Protein AF-A0A7C5I7Z9-F1 (afdb_monomer_lite)

Radius of gyration: 25.12 Å; chains: 1; bounding box: 25×46×86 Å

Secondary structure (DSSP, 8-state):
-----------------TT------SHHHHHTT-HHHHHHHHTSTGGGTTT-HHHHHHHHHHHHHH-TTHHHHHHHHHSHHHHHHT-

Structure (mmCIF, N/CA/C/O backbone):
data_AF-A0A7C5I7Z9-F1
#
_entry.id   AF-A0A7C5I7Z9-F1
#
loop_
_atom_site.group_PDB
_atom_site.id
_atom_site.type_symbol
_atom_site.label_atom_id
_atom_site.label_alt_id
_atom_site.label_comp_id
_atom_site.label_asym_id
_atom_site.label_entity_id
_atom_site.label_seq_id
_atom_site.pdbx_PDB_ins_code
_atom_site.Cartn_x
_atom_site.Cartn_y
_atom_site.Cartn_z
_atom_site.occupancy
_atom_site.B_iso_or_equiv
_atom_site.auth_seq_id
_atom_site.auth_comp_id
_atom_site.auth_asym_id
_atom_site.auth_atom_id
_atom_site.pdbx_PDB_model_num
ATOM 1 N N . MET A 1 1 ? 4.136 34.417 66.985 1.00 48.12 1 MET A N 1
ATOM 2 C CA . MET A 1 1 ? 5.195 34.034 66.024 1.00 48.12 1 MET A CA 1
ATOM 3 C C . MET A 1 1 ? 4.726 32.850 65.182 1.00 48.12 1 MET A C 1
ATOM 5 O O . MET A 1 1 ? 4.855 31.716 65.623 1.00 48.12 1 MET A O 1
ATOM 9 N N . ARG A 1 2 ? 4.134 33.111 64.010 1.00 51.78 2 ARG A N 1
ATOM 10 C CA . ARG A 1 2 ? 4.066 32.189 62.858 1.00 51.78 2 ARG A CA 1
ATOM 11 C C . ARG A 1 2 ? 3.414 32.935 61.696 1.00 51.78 2 ARG A C 1
ATOM 13 O O . ARG A 1 2 ? 2.198 32.983 61.580 1.00 51.78 2 ARG A O 1
ATOM 20 N N . PHE A 1 3 ? 4.249 33.588 60.895 1.00 50.75 3 PHE A N 1
ATOM 21 C CA . PHE A 1 3 ? 3.854 34.071 59.579 1.00 50.75 3 PHE A CA 1
ATOM 22 C C . PHE A 1 3 ? 3.893 32.862 58.636 1.00 50.75 3 PHE A C 1
ATOM 24 O O . PHE A 1 3 ? 4.954 32.285 58.416 1.00 50.75 3 PHE A O 1
ATOM 31 N N . MET A 1 4 ? 2.723 32.430 58.167 1.00 53.41 4 MET A N 1
ATOM 32 C CA . MET A 1 4 ? 2.575 31.394 57.142 1.00 53.41 4 MET A CA 1
ATOM 33 C C . MET A 1 4 ? 2.850 32.046 55.779 1.00 53.41 4 MET A C 1
ATOM 35 O O . MET A 1 4 ? 2.163 33.021 55.461 1.00 53.41 4 MET A O 1
ATOM 39 N N . PRO A 1 5 ? 3.825 31.588 54.974 1.00 55.75 5 PRO A N 1
ATOM 40 C CA . PRO A 1 5 ? 4.042 32.178 53.665 1.00 55.75 5 PRO A CA 1
ATOM 41 C C . PRO A 1 5 ? 2.899 31.756 52.737 1.00 55.75 5 PRO A C 1
ATOM 43 O O . PRO A 1 5 ? 2.565 30.576 52.618 1.00 55.75 5 PRO A O 1
ATOM 46 N N . LEU A 1 6 ? 2.288 32.750 52.099 1.00 56.44 6 LEU A N 1
ATOM 47 C CA . LEU A 1 6 ? 1.329 32.574 51.021 1.00 56.44 6 LEU A CA 1
ATOM 48 C C . LEU A 1 6 ? 2.081 31.986 49.818 1.00 56.44 6 LEU A C 1
ATOM 50 O O . LEU A 1 6 ? 2.740 32.709 49.074 1.00 56.44 6 LEU A O 1
ATOM 54 N N . MET A 1 7 ? 2.017 30.667 49.650 1.00 56.94 7 MET A N 1
ATOM 55 C CA . MET A 1 7 ? 2.469 30.003 48.430 1.00 56.94 7 MET A CA 1
ATOM 56 C C . MET A 1 7 ? 1.476 30.355 47.321 1.00 56.94 7 MET A C 1
ATOM 58 O O . MET A 1 7 ? 0.421 29.737 47.195 1.00 56.94 7 MET A O 1
ATOM 62 N N . ILE A 1 8 ? 1.798 31.390 46.545 1.00 62.31 8 ILE A N 1
ATOM 63 C CA . ILE A 1 8 ? 1.142 31.684 45.272 1.00 62.31 8 ILE A CA 1
ATOM 64 C C . ILE A 1 8 ? 1.455 30.499 44.354 1.00 62.31 8 ILE A C 1
ATOM 66 O O . ILE A 1 8 ? 2.554 30.378 43.814 1.00 62.31 8 ILE A O 1
ATOM 70 N N . GLY A 1 9 ? 0.506 29.569 44.265 1.00 56.34 9 GLY A N 1
ATOM 71 C CA . GLY A 1 9 ? 0.579 28.420 43.378 1.00 56.34 9 GLY A CA 1
ATOM 72 C C . GLY A 1 9 ? 0.547 28.892 41.933 1.00 56.34 9 GLY A C 1
ATOM 73 O O . GLY A 1 9 ? -0.493 29.321 41.441 1.00 56.34 9 GLY A O 1
ATOM 74 N N . LEU A 1 10 ? 1.691 28.811 41.259 1.00 60.34 10 LEU A N 1
ATOM 75 C CA . LEU A 1 10 ? 1.783 28.918 39.811 1.00 60.34 10 LEU A CA 1
ATOM 76 C C . LEU A 1 10 ? 1.091 27.687 39.212 1.00 60.34 10 LEU A C 1
ATOM 78 O O . LEU A 1 10 ? 1.696 26.625 39.073 1.00 60.34 10 LEU A O 1
ATOM 82 N N . THR A 1 11 ? -0.195 27.805 38.891 1.00 61.69 11 THR A N 1
ATOM 83 C CA . THR A 1 11 ? -0.875 26.825 38.047 1.00 61.69 11 THR A CA 1
ATOM 84 C C . THR A 1 11 ? -0.326 26.977 36.636 1.00 61.69 11 THR A C 1
ATOM 86 O O . THR A 1 11 ? -0.734 27.844 35.866 1.00 61.69 11 THR A O 1
ATOM 89 N N . LEU A 1 12 ? 0.648 26.136 36.299 1.00 59.28 12 LEU A N 1
ATOM 90 C CA . LEU A 1 12 ? 1.072 25.955 34.922 1.00 59.28 12 LEU A CA 1
ATOM 91 C C . LEU A 1 12 ? -0.113 25.335 34.171 1.00 59.28 12 LEU A C 1
ATOM 93 O O . LEU A 1 12 ? -0.363 24.134 34.265 1.00 59.28 12 LEU A O 1
ATOM 97 N N . ALA A 1 13 ? -0.886 26.164 33.472 1.00 62.25 13 ALA A N 1
ATOM 98 C CA . ALA A 1 13 ? -1.828 25.682 32.479 1.00 62.25 13 ALA A CA 1
ATOM 99 C C . ALA A 1 13 ? -1.001 24.982 31.396 1.00 62.25 13 ALA A C 1
ATOM 101 O O . ALA A 1 13 ? -0.371 25.636 30.566 1.00 62.25 13 ALA A O 1
ATOM 102 N N . ALA A 1 14 ? -0.942 23.651 31.449 1.00 61.41 14 ALA A N 1
ATOM 103 C CA . ALA A 1 14 ? -0.392 22.861 30.366 1.00 61.41 14 ALA A CA 1
ATOM 104 C C . ALA A 1 14 ? -1.249 23.146 29.130 1.00 61.41 14 ALA A C 1
ATOM 106 O O . ALA A 1 14 ? -2.401 22.717 29.042 1.00 61.41 14 ALA A O 1
ATOM 107 N N . ALA A 1 15 ? -0.707 23.929 28.200 1.00 60.62 15 ALA A N 1
ATOM 108 C CA . ALA A 1 15 ? -1.286 24.081 26.883 1.00 60.62 15 ALA A CA 1
ATOM 109 C C . ALA A 1 15 ? -1.222 22.707 26.205 1.00 60.62 15 ALA A C 1
ATOM 111 O O . ALA A 1 15 ? -0.171 22.308 25.704 1.00 60.62 15 ALA A O 1
ATOM 112 N N . VAL A 1 16 ? -2.335 21.967 26.225 1.00 58.53 16 VAL A N 1
ATOM 113 C CA . VAL A 1 16 ? -2.521 20.799 25.360 1.00 58.53 16 VAL A CA 1
ATOM 114 C C . VAL A 1 16 ? -2.508 21.332 23.935 1.00 58.53 16 VAL A C 1
ATOM 116 O O . VAL A 1 16 ? -3.489 21.874 23.426 1.00 58.53 16 VAL A O 1
ATOM 119 N N . SER A 1 17 ? -1.334 21.265 23.324 1.00 61.97 17 SER A N 1
ATOM 120 C CA . SER A 1 17 ? -1.140 21.610 21.929 1.00 61.97 17 SER A CA 1
ATOM 121 C C . SER A 1 17 ? -1.761 20.479 21.119 1.00 61.97 17 SER A C 1
ATOM 123 O O . SER A 1 17 ? -1.370 19.328 21.276 1.00 61.97 17 SER A O 1
ATOM 125 N N . GLY A 1 18 ? -2.724 20.775 20.244 1.00 55.91 18 GLY A N 1
ATOM 126 C CA . GLY A 1 18 ? -3.368 19.788 19.362 1.00 55.91 18 GLY A CA 1
ATOM 127 C C . GLY A 1 18 ? -2.450 19.210 18.271 1.00 55.91 18 GLY A C 1
ATOM 128 O O . GLY A 1 18 ? -2.922 18.931 17.175 1.00 55.91 18 GLY A O 1
ATOM 129 N N . ARG A 1 19 ? -1.141 19.103 18.533 1.00 53.62 19 ARG A N 1
ATOM 130 C CA . ARG A 1 19 ? -0.091 18.689 17.589 1.00 53.62 19 ARG A CA 1
ATOM 131 C C . ARG A 1 19 ? 0.456 17.282 17.864 1.00 53.62 19 ARG A C 1
ATOM 133 O O . ARG A 1 19 ? 1.234 16.800 17.055 1.00 53.62 19 ARG A O 1
ATOM 140 N N . ASP A 1 20 ? 0.002 16.618 18.927 1.00 53.66 20 ASP A N 1
ATOM 141 C CA 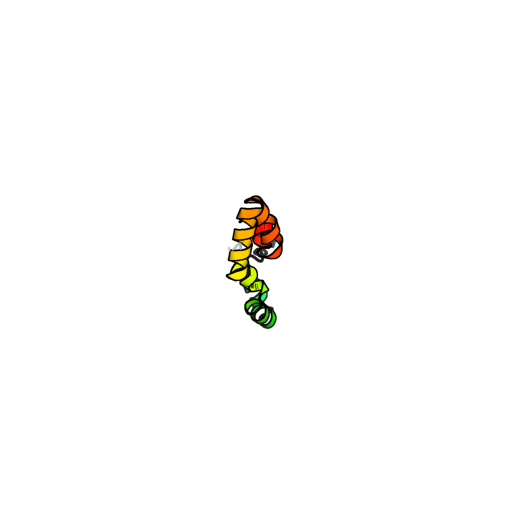. ASP A 1 20 ? 0.492 15.290 19.335 1.00 53.66 20 ASP A CA 1
ATOM 142 C C . ASP A 1 20 ? -0.448 14.150 18.908 1.00 53.66 20 ASP A C 1
ATOM 144 O O . ASP A 1 20 ? -0.524 13.104 19.555 1.00 53.66 20 ASP A O 1
ATOM 148 N N . LEU A 1 21 ? -1.217 14.337 17.829 1.00 55.06 21 LEU A N 1
ATOM 149 C CA . LEU A 1 21 ? -1.800 13.177 17.166 1.00 55.06 21 LEU A CA 1
ATOM 150 C C . LEU A 1 21 ? -0.648 12.491 16.444 1.00 55.06 21 LEU A C 1
ATOM 152 O O . LEU A 1 21 ? -0.218 12.969 15.395 1.00 55.06 21 LEU A O 1
ATOM 156 N N . GLU A 1 22 ? -0.143 11.407 17.043 1.00 55.19 22 GLU A N 1
ATOM 157 C CA . GLU A 1 22 ? 0.696 10.428 16.356 1.00 55.19 22 GLU 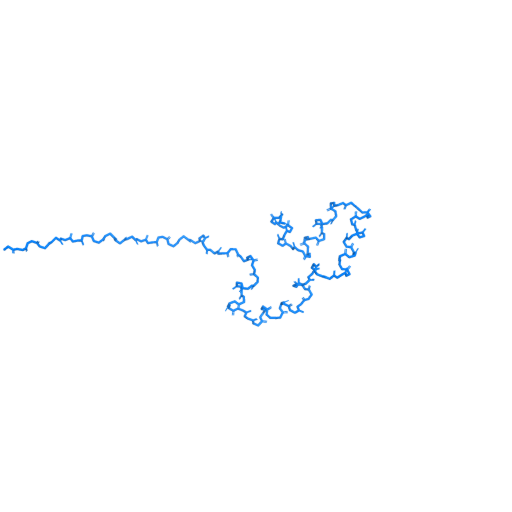A CA 1
ATOM 158 C C . GLU A 1 22 ? 0.134 10.291 14.935 1.00 55.19 22 GLU A C 1
ATOM 160 O O . GLU A 1 22 ? -1.072 10.018 14.802 1.00 55.19 22 GLU A O 1
ATOM 165 N N . PRO A 1 23 ? 0.932 10.539 13.879 1.00 59.84 23 PRO A N 1
ATOM 166 C CA . PRO A 1 23 ? 0.495 10.233 12.531 1.00 59.84 23 PRO A CA 1
ATOM 167 C C . PRO A 1 23 ? -0.101 8.829 12.566 1.00 59.84 23 PRO A C 1
ATOM 169 O O . PRO A 1 23 ? 0.405 7.973 13.296 1.00 59.84 23 PRO A O 1
ATOM 172 N N . ALA A 1 24 ? -1.180 8.574 11.827 1.00 59.81 24 ALA A N 1
ATOM 173 C CA . ALA A 1 24 ? -1.656 7.209 11.631 1.00 59.81 24 ALA A CA 1
ATOM 174 C C . ALA A 1 24 ? -0.617 6.453 10.778 1.00 59.81 24 ALA A C 1
ATOM 176 O O . ALA A 1 24 ? -0.866 6.101 9.632 1.00 59.81 24 ALA A O 1
ATOM 177 N N . SER A 1 25 ? 0.580 6.267 11.333 1.00 70.19 25 SER A N 1
ATOM 178 C CA . SER A 1 25 ? 1.732 5.576 10.775 1.00 70.19 25 SER A CA 1
ATOM 179 C C . SER A 1 25 ? 1.448 4.086 10.665 1.00 70.19 25 SER A C 1
ATOM 181 O O . SER A 1 25 ? 2.158 3.367 9.970 1.00 70.19 25 SER A O 1
ATOM 183 N N . SER A 1 26 ? 0.386 3.618 11.327 1.00 86.75 26 SER A N 1
ATOM 184 C CA . SER A 1 26 ? -0.082 2.252 11.238 1.00 86.75 26 SER A CA 1
ATOM 185 C C . SER A 1 26 ? -1.592 2.135 11.457 1.00 86.75 26 SER A C 1
ATOM 187 O O . SER A 1 26 ? -2.225 2.920 12.176 1.00 86.75 26 SER A O 1
ATOM 189 N N . ALA A 1 27 ? -2.186 1.106 10.852 1.00 91.94 27 ALA A N 1
ATOM 190 C CA . ALA A 1 27 ? -3.597 0.783 11.040 1.00 91.94 27 ALA A CA 1
ATOM 191 C C . ALA A 1 27 ? -3.898 0.333 12.488 1.00 91.94 27 ALA A C 1
ATOM 193 O O . ALA A 1 27 ? -5.044 0.405 12.943 1.00 91.94 27 ALA A O 1
ATOM 194 N N . GLU A 1 28 ? -2.879 -0.089 13.244 1.00 92.50 28 GLU A N 1
ATOM 195 C CA . GLU A 1 28 ? -2.958 -0.473 14.655 1.00 92.50 28 GLU A CA 1
ATOM 196 C C . GLU A 1 28 ? -3.462 0.671 15.536 1.00 92.50 28 GLU A C 1
ATOM 198 O O . GLU A 1 28 ? -4.231 0.420 16.469 1.00 92.50 28 GLU A O 1
ATOM 203 N N . PHE A 1 29 ? -3.099 1.922 15.223 1.00 91.25 29 PHE A N 1
ATOM 204 C CA . PHE A 1 29 ? -3.625 3.097 15.922 1.00 91.25 29 PHE A CA 1
ATOM 205 C C . PHE A 1 29 ? -5.159 3.104 15.890 1.00 91.25 29 PHE A C 1
ATOM 207 O O . PHE A 1 29 ? -5.814 3.226 16.928 1.00 91.25 29 PHE A O 1
ATOM 214 N N . CYS A 1 30 ? -5.731 2.891 14.703 1.00 91.44 30 CYS A N 1
ATOM 215 C CA . CYS A 1 30 ? -7.172 2.834 14.474 1.00 91.44 30 CYS A CA 1
ATOM 216 C C . CYS A 1 30 ? -7.796 1.606 15.150 1.00 91.44 30 CYS A C 1
ATOM 218 O O . CYS A 1 30 ? -8.890 1.682 15.710 1.00 91.44 30 CYS A O 1
ATOM 220 N N . GLY A 1 31 ? -7.080 0.479 15.149 1.00 93.88 31 GLY A N 1
ATOM 221 C CA . GLY A 1 31 ? -7.503 -0.773 15.771 1.00 93.88 31 GLY A CA 1
ATOM 222 C C . GLY A 1 31 ? -7.716 -0.708 17.278 1.00 93.88 31 GLY A C 1
ATOM 223 O O . GLY A 1 31 ? -8.477 -1.520 17.803 1.00 93.88 31 GLY A O 1
ATOM 224 N N . ARG A 1 32 ? -7.129 0.273 17.977 1.00 92.56 32 ARG A N 1
ATOM 225 C CA . ARG A 1 32 ? -7.398 0.480 19.410 1.00 92.56 32 ARG A CA 1
ATOM 226 C C . ARG A 1 32 ? -8.888 0.7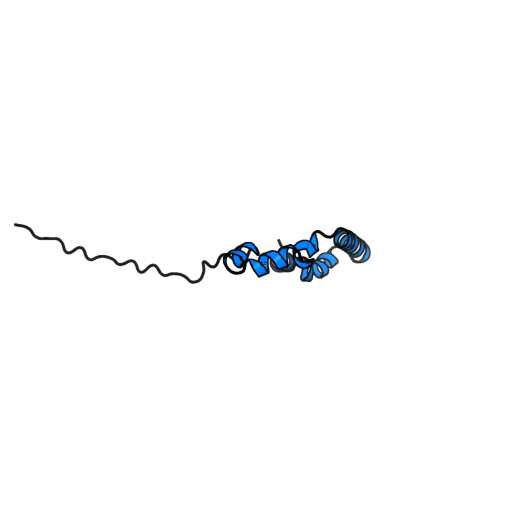03 19.687 1.00 92.56 32 ARG A C 1
ATOM 228 O O . ARG A 1 32 ? -9.409 0.173 20.667 1.00 92.56 32 ARG A O 1
ATOM 235 N N . CYS A 1 33 ? -9.579 1.406 18.786 1.00 95.38 33 CYS A N 1
ATOM 236 C CA . CYS A 1 33 ? -11.019 1.668 18.874 1.00 95.38 33 CYS A CA 1
ATOM 237 C C . CYS A 1 33 ? -11.837 0.838 17.865 1.00 95.38 33 CYS A C 1
ATOM 239 O O . CYS A 1 33 ? -12.924 0.364 18.190 1.00 95.38 33 CYS A O 1
ATOM 241 N N . HIS A 1 34 ? -11.313 0.599 16.660 1.00 96.75 34 HIS A N 1
ATOM 242 C CA . HIS A 1 34 ? -12.019 -0.032 15.539 1.00 96.75 34 HIS A CA 1
ATOM 243 C C . HIS A 1 34 ? -11.511 -1.447 15.227 1.00 96.75 34 HIS A C 1
ATOM 245 O O . HIS A 1 34 ? -11.135 -1.756 14.096 1.00 96.75 34 HIS A O 1
ATOM 251 N N . ARG A 1 35 ? -11.525 -2.337 16.226 1.00 97.69 35 ARG A N 1
ATOM 252 C CA . ARG A 1 35 ? -10.977 -3.704 16.106 1.00 97.69 35 ARG A CA 1
ATOM 253 C C . ARG A 1 35 ? -11.555 -4.503 14.938 1.00 97.69 35 ARG A C 1
ATOM 255 O O . ARG A 1 35 ? -10.797 -5.047 14.147 1.00 97.69 35 ARG A O 1
ATOM 262 N N . THR A 1 36 ? -12.880 -4.543 14.788 1.00 98.44 36 THR A N 1
ATOM 263 C CA . THR A 1 36 ? -13.528 -5.316 13.711 1.00 98.44 36 THR A CA 1
ATOM 264 C C . THR A 1 36 ? -13.090 -4.850 12.323 1.00 98.44 36 THR A C 1
ATOM 266 O O . THR A 1 36 ? -12.873 -5.674 11.437 1.00 98.44 36 THR A O 1
ATOM 269 N N . ILE A 1 37 ? -12.923 -3.537 12.144 1.00 98.06 37 ILE A N 1
ATOM 270 C CA . ILE A 1 37 ? -12.470 -2.952 10.879 1.00 98.06 37 ILE A CA 1
ATOM 271 C C . ILE A 1 37 ? -11.001 -3.294 10.641 1.00 98.06 37 ILE A C 1
ATOM 273 O O . ILE A 1 37 ? -10.671 -3.735 9.545 1.00 98.06 37 ILE A O 1
ATOM 277 N N . LEU A 1 38 ? -10.140 -3.156 11.658 1.00 97.38 38 LEU A N 1
ATOM 278 C CA . LEU A 1 38 ? -8.729 -3.534 11.546 1.00 97.38 38 LEU A CA 1
ATOM 279 C C . LEU A 1 38 ? -8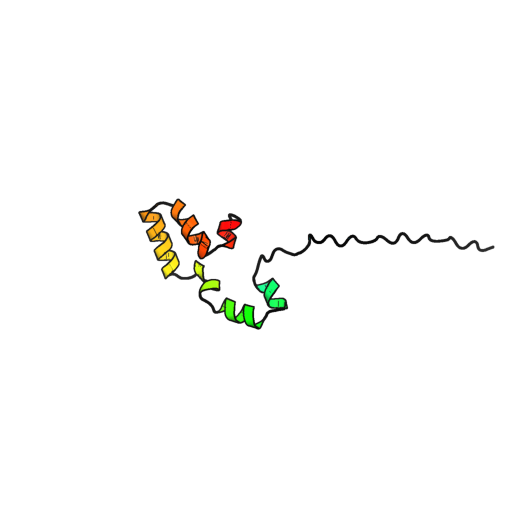.587 -4.998 11.117 1.00 97.38 38 LEU A C 1
ATOM 281 O O . LEU A 1 38 ? -7.859 -5.300 10.178 1.00 97.38 38 LEU A O 1
ATOM 285 N N . GLU A 1 39 ? -9.322 -5.896 11.765 1.00 97.88 39 GLU A N 1
ATOM 286 C CA . GLU A 1 39 ? -9.292 -7.324 11.460 1.00 97.88 39 GLU A CA 1
ATOM 287 C C . GLU A 1 39 ? -9.767 -7.635 10.038 1.00 97.88 39 GLU A C 1
ATOM 289 O O . GLU A 1 39 ? -9.160 -8.447 9.338 1.00 97.88 39 GLU A O 1
ATOM 294 N N . ALA A 1 40 ? -10.841 -6.987 9.582 1.00 98.25 40 ALA A N 1
ATOM 295 C CA . ALA A 1 40 ? -11.311 -7.135 8.209 1.00 98.25 40 ALA A CA 1
ATOM 296 C C . ALA A 1 40 ? -10.288 -6.594 7.198 1.00 98.25 40 ALA A C 1
ATOM 298 O O . ALA A 1 40 ? -9.996 -7.259 6.204 1.00 98.25 40 ALA A O 1
ATOM 299 N N . TRP A 1 41 ? -9.705 -5.425 7.473 1.00 97.31 41 TRP A N 1
ATOM 300 C CA . TRP A 1 41 ? -8.690 -4.813 6.624 1.00 97.31 41 TRP A CA 1
ATOM 301 C C . TRP A 1 41 ? -7.441 -5.691 6.514 1.00 97.31 41 TRP A C 1
ATOM 303 O O . TRP A 1 41 ? -7.028 -5.975 5.392 1.00 97.31 41 TRP A O 1
ATOM 313 N N . LYS A 1 42 ? -6.909 -6.220 7.627 1.00 96.00 42 LYS A N 1
ATOM 314 C CA . LYS A 1 42 ? -5.726 -7.107 7.643 1.00 96.00 42 LYS A CA 1
ATOM 315 C C . LYS A 1 42 ? -5.881 -8.355 6.770 1.00 96.00 42 LYS A C 1
ATOM 317 O O . LYS A 1 42 ? -4.893 -8.880 6.269 1.00 96.00 42 LYS A O 1
ATOM 322 N N . ARG A 1 43 ? -7.113 -8.837 6.578 1.00 96.38 43 ARG A N 1
ATOM 323 C CA . ARG A 1 43 ? -7.423 -9.992 5.716 1.00 96.38 43 ARG A CA 1
ATOM 324 C C . ARG A 1 43 ? -7.724 -9.620 4.262 1.00 96.38 43 ARG A C 1
ATOM 326 O O . ARG A 1 43 ? -7.924 -10.511 3.442 1.00 96.38 43 ARG A O 1
ATOM 333 N N . SER A 1 44 ? -7.797 -8.333 3.939 1.00 96.69 44 SER A N 1
ATOM 334 C CA . SER A 1 44 ? -8.106 -7.856 2.593 1.00 96.69 44 SER A CA 1
ATOM 335 C C . SER A 1 44 ? -6.875 -7.853 1.686 1.00 96.69 44 SER A C 1
ATOM 337 O O . SER A 1 44 ? -5.739 -7.760 2.150 1.00 96.69 44 SER A O 1
ATOM 339 N N . ALA A 1 45 ? -7.110 -7.867 0.373 1.00 96.19 45 ALA A N 1
ATOM 340 C CA . ALA A 1 45 ? -6.049 -7.667 -0.610 1.00 96.19 45 ALA A CA 1
ATOM 341 C C . ALA A 1 45 ? -5.388 -6.283 -0.482 1.00 96.19 45 ALA A C 1
ATOM 343 O O . ALA A 1 45 ? -4.201 -6.158 -0.750 1.00 96.19 45 ALA A O 1
ATOM 344 N N . HIS A 1 46 ? -6.117 -5.260 -0.018 1.00 95.12 46 HIS A N 1
ATOM 345 C CA . HIS A 1 46 ? -5.571 -3.911 0.151 1.00 95.12 46 HIS A CA 1
ATOM 346 C C . HIS A 1 46 ? -4.454 -3.856 1.196 1.00 95.12 46 HIS A C 1
ATOM 348 O O . HIS A 1 46 ? -3.436 -3.217 0.960 1.00 95.12 46 HIS A O 1
ATOM 354 N N . ALA A 1 47 ? -4.605 -4.555 2.325 1.00 95.00 47 ALA A N 1
ATOM 355 C CA . ALA A 1 47 ? -3.556 -4.604 3.349 1.00 95.00 47 ALA A CA 1
ATOM 356 C C . ALA A 1 47 ? -2.285 -5.321 2.868 1.00 95.00 47 ALA A C 1
ATOM 358 O O . ALA A 1 47 ? -1.222 -5.134 3.445 1.00 95.00 47 ALA A O 1
ATOM 359 N N . ARG A 1 48 ? -2.401 -6.131 1.810 1.00 94.00 48 ARG A N 1
ATOM 360 C CA . ARG A 1 48 ? -1.325 -6.946 1.235 1.00 94.00 48 ARG A CA 1
ATOM 361 C C . ARG A 1 48 ? -1.022 -6.549 -0.212 1.00 94.00 48 ARG A C 1
ATOM 363 O O . ARG A 1 48 ? -0.487 -7.353 -0.973 1.00 94.00 48 ARG A O 1
ATOM 370 N N . ALA A 1 49 ? -1.379 -5.323 -0.603 1.00 95.69 49 ALA A N 1
ATOM 371 C CA . ALA A 1 49 ? -1.349 -4.876 -1.996 1.00 95.69 49 ALA A CA 1
ATOM 372 C C . ALA A 1 49 ? 0.060 -4.908 -2.607 1.00 95.69 49 ALA A C 1
ATOM 374 O O . ALA A 1 49 ? 0.188 -5.158 -3.805 1.00 95.69 49 ALA A O 1
ATOM 375 N N . MET A 1 50 ? 1.093 -4.714 -1.779 1.00 94.94 50 MET A N 1
ATOM 376 C CA . MET A 1 50 ? 2.505 -4.839 -2.158 1.00 94.94 50 MET A CA 1
ATOM 377 C C . MET A 1 50 ? 3.068 -6.253 -1.985 1.00 94.94 50 MET A C 1
ATOM 379 O O . MET A 1 50 ? 4.085 -6.571 -2.578 1.00 94.94 50 MET A O 1
ATOM 383 N N . GLU A 1 51 ? 2.457 -7.126 -1.187 1.00 94.56 51 GLU A N 1
ATOM 384 C CA . GLU A 1 51 ? 3.026 -8.454 -0.894 1.00 94.56 51 GLU A CA 1
ATOM 385 C C . GLU A 1 51 ? 2.696 -9.501 -1.965 1.00 94.56 51 GLU A C 1
ATOM 387 O O . GLU A 1 51 ? 3.252 -10.597 -1.959 1.00 94.56 51 GLU A O 1
ATOM 392 N N . SER A 1 52 ? 1.750 -9.199 -2.854 1.00 94.44 52 SER A N 1
ATOM 393 C CA . SER A 1 52 ? 1.307 -10.126 -3.893 1.00 94.44 52 SER A CA 1
ATOM 394 C C . SER A 1 52 ? 2.440 -10.422 -4.887 1.00 94.44 52 SER A C 1
ATOM 396 O O . SER A 1 52 ? 2.898 -9.491 -5.551 1.00 94.44 52 SER A O 1
ATOM 398 N N . PRO A 1 53 ? 2.838 -11.696 -5.085 1.00 96.06 53 PRO A N 1
ATOM 399 C CA . PRO A 1 53 ? 3.836 -12.056 -6.094 1.00 96.06 53 PRO A CA 1
ATOM 400 C C . PRO A 1 53 ? 3.425 -11.620 -7.504 1.00 96.06 53 PRO A C 1
ATOM 402 O O . PRO A 1 53 ? 4.221 -11.042 -8.227 1.00 96.06 53 PRO A O 1
ATOM 405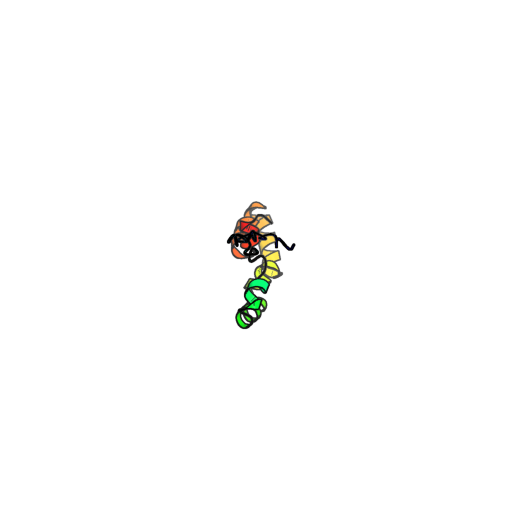 N N . LEU A 1 54 ? 2.138 -11.766 -7.848 1.00 95.81 54 LEU A N 1
ATOM 406 C CA . LEU A 1 54 ? 1.607 -11.320 -9.141 1.00 95.81 54 LEU A CA 1
ATOM 407 C C . LEU A 1 54 ? 1.762 -9.810 -9.352 1.00 95.81 54 LEU A C 1
ATOM 409 O O . LEU A 1 54 ? 1.952 -9.358 -10.477 1.00 95.81 54 LEU A O 1
ATOM 413 N N . PHE A 1 55 ? 1.641 -9.021 -8.280 1.00 97.12 55 PHE A N 1
ATOM 414 C CA . PHE A 1 55 ? 1.870 -7.583 -8.366 1.00 97.12 55 PHE A CA 1
ATOM 415 C C . PHE A 1 55 ? 3.360 -7.271 -8.535 1.00 97.12 55 PHE A C 1
ATOM 417 O O . PHE A 1 55 ? 3.693 -6.408 -9.338 1.00 97.12 55 PHE A O 1
ATOM 424 N N . GLN A 1 56 ? 4.238 -7.972 -7.815 1.00 97.56 56 GLN A N 1
ATOM 425 C CA . GLN A 1 56 ? 5.687 -7.785 -7.923 1.00 97.56 56 GLN A CA 1
ATOM 426 C C . GLN A 1 56 ? 6.189 -8.102 -9.337 1.00 97.56 56 GLN A C 1
ATOM 428 O O . GLN A 1 56 ? 6.855 -7.261 -9.936 1.00 97.56 56 GLN A O 1
ATOM 433 N N . ASP A 1 57 ? 5.756 -9.225 -9.914 1.00 98.12 57 ASP A N 1
ATOM 434 C CA . ASP A 1 57 ? 6.073 -9.586 -11.299 1.00 98.12 57 ASP A CA 1
ATOM 435 C C . ASP A 1 57 ? 5.556 -8.514 -12.278 1.00 98.12 57 ASP A C 1
ATOM 437 O O . ASP A 1 57 ? 6.258 -8.088 -13.194 1.00 98.12 57 ASP A O 1
ATOM 441 N N . ALA A 1 58 ? 4.323 -8.028 -12.080 1.00 97.88 58 ALA A N 1
ATOM 442 C CA . ALA A 1 58 ? 3.735 -6.988 -12.926 1.00 97.88 58 ALA A CA 1
ATOM 443 C C . ALA A 1 58 ? 4.457 -5.640 -12.818 1.00 97.88 58 ALA A C 1
ATOM 445 O O . ALA A 1 58 ? 4.608 -4.940 -13.821 1.00 97.88 58 ALA A O 1
ATOM 446 N N . LEU A 1 59 ? 4.906 -5.276 -11.618 1.00 97.88 59 LEU A N 1
ATOM 447 C CA . LEU A 1 59 ? 5.692 -4.075 -11.381 1.00 97.88 59 LEU A CA 1
ATOM 448 C C . LEU A 1 59 ? 7.051 -4.169 -12.080 1.00 97.88 59 LEU A C 1
ATOM 450 O O . LEU A 1 59 ? 7.448 -3.214 -12.744 1.00 97.88 59 LEU A O 1
ATOM 454 N N . GLU A 1 60 ? 7.731 -5.312 -11.978 1.00 98.06 60 GLU A N 1
ATOM 455 C CA . GLU A 1 60 ? 9.008 -5.555 -12.653 1.00 98.06 60 GLU A CA 1
ATOM 456 C C . GLU A 1 60 ? 8.857 -5.460 -14.175 1.00 98.06 60 GLU A C 1
ATOM 458 O O . GLU A 1 60 ? 9.557 -4.670 -14.810 1.00 98.06 60 GLU A O 1
ATOM 463 N N . MET A 1 61 ? 7.865 -6.151 -14.748 1.00 98.38 61 MET A N 1
ATOM 464 C CA . MET A 1 61 ? 7.562 -6.073 -16.182 1.00 98.38 61 MET A CA 1
ATOM 465 C C . MET A 1 61 ? 7.261 -4.637 -16.635 1.00 98.38 61 MET A C 1
ATOM 467 O O . MET A 1 61 ? 7.696 -4.206 -17.704 1.00 98.38 61 MET A O 1
ATOM 471 N N . ALA A 1 62 ? 6.519 -3.868 -15.833 1.00 98.19 62 ALA A N 1
ATOM 472 C CA . ALA A 1 62 ? 6.206 -2.478 -16.151 1.00 98.19 62 ALA A CA 1
ATOM 473 C C . ALA A 1 62 ? 7.449 -1.574 -16.088 1.00 98.19 62 ALA A C 1
ATOM 475 O O . ALA A 1 62 ? 7.609 -0.685 -16.925 1.00 98.19 62 ALA A O 1
ATOM 476 N N . VAL A 1 63 ? 8.339 -1.796 -15.121 1.00 98.12 63 VAL A N 1
ATOM 477 C CA . VAL A 1 63 ? 9.607 -1.066 -15.013 1.00 98.12 63 VAL A CA 1
ATOM 478 C C . VAL A 1 63 ? 10.543 -1.411 -16.170 1.00 98.12 63 VAL A C 1
ATOM 480 O O . VAL A 1 63 ? 11.169 -0.505 -16.717 1.00 98.12 63 VAL A O 1
ATOM 483 N N . GLU A 1 64 ? 10.610 -2.674 -16.589 1.00 98.31 64 GLU A N 1
ATOM 484 C CA . GLU A 1 64 ? 11.402 -3.094 -17.749 1.00 98.31 64 GLU A CA 1
ATOM 485 C C . GLU A 1 64 ? 10.882 -2.455 -19.047 1.00 98.31 64 GLU A C 1
ATOM 487 O O . GLU A 1 64 ? 11.657 -1.906 -19.829 1.00 98.31 64 GLU A O 1
ATOM 492 N N . ALA A 1 65 ? 9.562 -2.459 -19.254 1.00 98.38 65 ALA A N 1
ATOM 493 C CA . ALA A 1 65 ? 8.947 -1.954 -20.479 1.00 98.38 65 ALA A CA 1
ATOM 494 C C . ALA A 1 65 ? 8.906 -0.418 -20.575 1.00 98.38 65 ALA A C 1
ATOM 496 O O . ALA A 1 65 ? 9.011 0.136 -21.670 1.00 98.38 65 ALA A O 1
ATOM 497 N N . TYR A 1 66 ? 8.722 0.276 -19.448 1.00 97.81 66 TYR A N 1
ATOM 498 C CA . TYR A 1 66 ? 8.405 1.712 -19.428 1.00 97.81 66 TYR A CA 1
ATOM 499 C C . TYR A 1 66 ? 9.379 2.553 -18.587 1.00 97.81 66 TYR A C 1
ATOM 501 O O . TYR A 1 66 ? 9.242 3.775 -18.518 1.00 97.81 66 TYR A O 1
ATOM 509 N N . GLY A 1 67 ? 10.374 1.925 -17.960 1.00 97.81 67 GLY A N 1
ATOM 510 C CA . GLY A 1 67 ? 11.386 2.576 -17.134 1.00 97.81 67 GLY A CA 1
ATOM 511 C C . GLY A 1 67 ? 11.008 2.703 -15.654 1.00 97.81 67 GLY A C 1
ATOM 512 O O . GLY A 1 67 ? 9.848 2.594 -15.252 1.00 97.81 67 GLY A O 1
ATOM 513 N N . ALA A 1 68 ? 12.016 2.997 -14.825 1.00 93.88 68 ALA A N 1
ATOM 514 C CA . ALA A 1 68 ? 11.895 3.062 -13.363 1.00 93.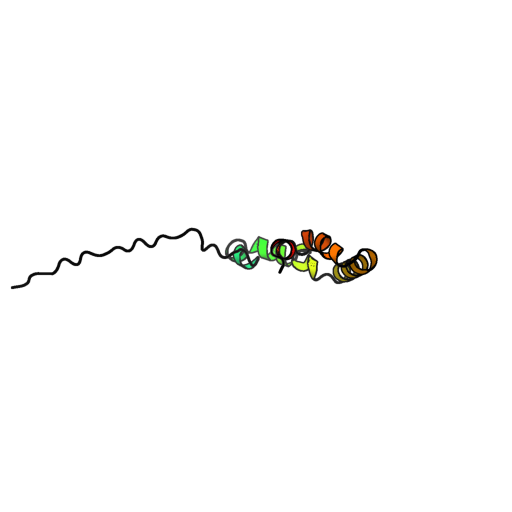88 68 ALA A CA 1
ATOM 515 C C . ALA A 1 68 ? 10.844 4.064 -12.851 1.00 93.88 68 ALA A C 1
ATOM 517 O O . ALA A 1 68 ? 10.255 3.846 -11.791 1.00 93.88 68 ALA A O 1
ATOM 518 N N . GLY A 1 69 ? 10.567 5.137 -13.603 1.00 94.06 69 GLY A N 1
ATOM 519 C CA . GLY A 1 69 ? 9.561 6.142 -13.239 1.00 94.06 69 GLY A CA 1
ATOM 520 C C . GLY A 1 69 ? 8.135 5.587 -13.140 1.00 94.06 69 GLY A C 1
ATOM 521 O O . GLY A 1 69 ? 7.325 6.116 -12.383 1.00 94.06 69 GLY A O 1
ATOM 522 N N . THR A 1 70 ? 7.842 4.486 -13.835 1.00 95.81 70 THR A N 1
ATOM 523 C CA . THR A 1 70 ? 6.523 3.834 -13.838 1.00 95.81 70 THR A CA 1
ATOM 524 C C . THR A 1 70 ? 6.119 3.313 -12.464 1.00 95.81 70 THR A C 1
ATOM 526 O O . THR A 1 70 ? 4.933 3.309 -12.136 1.00 95.81 70 THR A O 1
ATOM 529 N N . SER A 1 71 ? 7.096 2.965 -11.619 1.00 94.50 71 SER A N 1
ATOM 530 C CA . SER A 1 71 ? 6.853 2.525 -10.241 1.00 94.50 71 SER A CA 1
ATOM 531 C C . SER A 1 71 ? 5.993 3.515 -9.450 1.00 94.50 71 SER A C 1
ATOM 533 O O . SER A 1 71 ? 5.090 3.098 -8.734 1.00 94.50 71 SER A O 1
ATOM 535 N N . GLN A 1 72 ? 6.178 4.823 -9.649 1.00 93.69 72 GLN A N 1
ATOM 536 C CA . GLN A 1 72 ? 5.426 5.861 -8.935 1.00 93.69 72 GLN A CA 1
ATOM 537 C C . GLN A 1 72 ? 3.919 5.782 -9.203 1.00 93.69 72 GLN A C 1
ATOM 539 O O . GLN A 1 72 ? 3.113 5.931 -8.284 1.00 93.69 72 GLN A O 1
ATOM 544 N N . MET A 1 73 ? 3.523 5.471 -10.442 1.00 94.56 73 MET A N 1
ATOM 545 C CA . MET A 1 73 ? 2.114 5.263 -10.784 1.00 94.56 73 MET A CA 1
ATOM 546 C C . MET A 1 73 ? 1.547 4.051 -10.037 1.00 94.56 73 MET A C 1
ATOM 548 O O . MET A 1 73 ? 0.473 4.138 -9.445 1.00 94.56 73 MET A O 1
ATOM 552 N N . CYS A 1 74 ? 2.276 2.935 -10.011 1.00 96.56 74 CYS A N 1
ATOM 553 C CA . CYS A 1 74 ? 1.852 1.714 -9.325 1.00 96.56 74 CYS A CA 1
ATOM 554 C C . CYS A 1 74 ? 1.708 1.939 -7.810 1.00 96.56 74 CYS A C 1
ATOM 556 O O . CYS A 1 74 ? 0.695 1.569 -7.208 1.00 96.56 74 CYS A O 1
ATOM 558 N N . LEU A 1 75 ? 2.704 2.590 -7.200 1.00 95.06 75 LEU A N 1
ATOM 559 C CA . LEU A 1 75 ? 2.746 2.854 -5.763 1.00 95.06 75 LEU A CA 1
ATOM 560 C C . LEU A 1 75 ? 1.672 3.853 -5.322 1.00 95.06 75 LEU A C 1
ATOM 562 O O . LEU A 1 75 ? 1.177 3.728 -4.206 1.00 95.06 75 LEU A O 1
ATOM 566 N N . SER A 1 76 ? 1.219 4.757 -6.200 1.00 94.62 76 SER A N 1
ATOM 567 C CA . SER A 1 76 ? 0.122 5.688 -5.887 1.00 94.62 76 SER A CA 1
ATOM 568 C C . SER A 1 76 ? -1.173 4.993 -5.437 1.00 94.62 76 SER A C 1
ATOM 570 O O . SER A 1 76 ? -1.961 5.581 -4.697 1.00 94.62 76 SER A O 1
ATOM 572 N N . CYS A 1 77 ? -1.382 3.732 -5.838 1.00 95.44 77 CYS A N 1
ATOM 573 C CA . CYS A 1 77 ? -2.516 2.914 -5.407 1.00 95.44 77 CYS A CA 1
ATOM 574 C C . CYS A 1 77 ? -2.114 1.732 -4.511 1.00 95.44 77 CYS A C 1
ATOM 576 O O . CYS A 1 77 ? -2.859 1.400 -3.591 1.00 95.44 77 CYS A O 1
ATOM 578 N N . HIS A 1 78 ? -0.969 1.087 -4.761 1.00 96.06 78 HIS A N 1
ATOM 579 C CA . HIS A 1 78 ? -0.566 -0.128 -4.036 1.00 96.06 78 HIS A CA 1
ATOM 580 C C . HIS A 1 78 ? 0.229 0.141 -2.751 1.00 96.06 78 HIS A C 1
ATOM 582 O O . HIS A 1 78 ? 0.216 -0.692 -1.847 1.00 96.06 78 HIS A O 1
ATOM 588 N N . ALA A 1 79 ? 0.860 1.310 -2.631 1.00 94.06 79 ALA A N 1
ATOM 589 C CA . ALA A 1 79 ? 1.534 1.786 -1.423 1.00 94.06 79 ALA A CA 1
ATOM 590 C C . ALA A 1 79 ? 1.316 3.305 -1.255 1.00 94.06 79 ALA A C 1
ATOM 592 O O . ALA A 1 79 ? 2.274 4.077 -1.247 1.00 94.06 79 ALA A O 1
ATOM 593 N N . PRO A 1 80 ? 0.055 3.764 -1.144 1.00 92.12 80 PRO A N 1
ATOM 594 C CA . PRO A 1 80 ? -0.296 5.174 -1.319 1.00 92.12 80 PRO A CA 1
ATOM 595 C C . PRO A 1 80 ? 0.353 6.098 -0.285 1.00 92.12 80 PRO A C 1
ATOM 597 O O . PRO A 1 80 ? 0.672 7.238 -0.607 1.00 92.12 80 PRO A O 1
ATOM 600 N N . LEU A 1 81 ? 0.565 5.614 0.946 1.00 89.06 81 LEU A N 1
ATOM 601 C CA . LEU A 1 81 ? 1.288 6.383 1.957 1.00 89.06 81 LEU A CA 1
ATOM 602 C C . LEU A 1 81 ? 2.757 6.545 1.571 1.00 89.06 81 LEU A C 1
ATOM 604 O O . LEU A 1 81 ? 3.186 7.683 1.468 1.00 89.06 81 LEU A O 1
ATOM 608 N N . ALA A 1 82 ? 3.467 5.459 1.247 1.00 88.25 82 ALA A N 1
ATOM 609 C CA . ALA A 1 82 ? 4.869 5.523 0.822 1.00 88.25 82 ALA A CA 1
ATOM 610 C C . ALA A 1 82 ? 5.063 6.407 -0.424 1.00 88.25 82 ALA A C 1
ATOM 612 O O . ALA A 1 82 ? 6.000 7.193 -0.490 1.00 88.25 82 ALA A O 1
ATOM 613 N N . ALA A 1 83 ? 4.135 6.354 -1.388 1.00 90.19 83 ALA A N 1
ATOM 614 C CA . ALA A 1 83 ? 4.166 7.233 -2.559 1.00 90.19 83 ALA A CA 1
ATOM 615 C C . ALA A 1 83 ? 3.989 8.721 -2.199 1.00 90.19 83 ALA A C 1
ATOM 617 O O . ALA A 1 83 ? 4.558 9.591 -2.858 1.00 90.19 83 ALA A O 1
ATOM 618 N N . LEU A 1 84 ? 3.196 9.024 -1.166 1.00 87.12 84 LEU A N 1
ATOM 619 C CA . LEU A 1 84 ? 2.961 10.388 -0.695 1.00 87.12 84 LEU A CA 1
ATOM 620 C C . LEU A 1 84 ? 4.127 10.922 0.146 1.00 87.12 84 LEU A C 1
ATOM 622 O O . LEU A 1 84 ? 4.479 12.094 0.019 1.00 87.12 84 LEU A O 1
ATOM 626 N N . THR A 1 85 ? 4.689 10.089 1.020 1.00 85.50 85 THR A N 1
ATOM 627 C CA . THR A 1 85 ? 5.747 10.465 1.969 1.00 85.50 85 THR A CA 1
ATOM 628 C C . THR A 1 85 ? 7.157 10.303 1.403 1.00 85.50 85 THR A C 1
ATOM 630 O O . THR A 1 85 ? 8.074 10.944 1.906 1.00 85.50 85 THR A O 1
ATOM 633 N N . GLN A 1 86 ? 7.294 9.589 0.279 1.00 80.62 86 GLN A N 1
ATOM 634 C CA . GLN A 1 86 ? 8.561 9.274 -0.395 1.00 80.62 86 GLN A CA 1
ATOM 635 C C . GLN A 1 86 ? 9.491 8.399 0.459 1.00 80.62 86 GLN A C 1
ATOM 637 O O . GLN A 1 86 ? 10.708 8.597 0.459 1.00 80.62 86 GLN A O 1
ATOM 642 N N . ASP A 1 87 ? 8.887 7.442 1.166 1.00 70.56 87 ASP A N 1
ATOM 643 C CA . ASP A 1 87 ? 9.552 6.494 2.071 1.00 70.56 87 ASP A CA 1
ATOM 644 C C . ASP A 1 87 ? 10.058 5.229 1.359 1.00 70.56 87 ASP A C 1
ATOM 646 O O . ASP A 1 87 ? 9.455 4.827 0.332 1.00 70.56 87 ASP A O 1
#

pLDDT: mean 83.85, std 17.28, range [48.12, 98.44]

Sequence (87 aa):
MRFMPLMIGLTLAAAVSGRDLEPASSAEFCGRCHRTILEAWKRSAHARAMESPLFQDALEMAVEAYGAGTSQMCLSCHAPLAALTQD

Foldseek 3Di:
DDDDDDPPDPPPPPPPDPPPPDPCPDCVVVCVPVVVVSVVCCPDCLVCLPVDPVLVVVLVVCCVVPNPVVVLVSCCRNVVVCSVVVD